Protein AF-A0A0J6XKP3-F1 (afdb_monomer_lite)

Structure (mmCIF, N/CA/C/O backbone):
data_AF-A0A0J6XKP3-F1
#
_entry.id   AF-A0A0J6XKP3-F1
#
loop_
_atom_site.group_PDB
_atom_site.id
_atom_site.type_symbol
_atom_site.label_atom_id
_atom_site.label_alt_id
_atom_site.label_comp_id
_atom_site.label_asym_id
_atom_site.label_entity_id
_atom_site.label_seq_id
_atom_site.pdbx_PDB_ins_code
_atom_site.Cartn_x
_atom_site.Cartn_y
_atom_site.Cartn_z
_atom_site.occupancy
_atom_site.B_iso_or_equiv
_atom_site.auth_seq_id
_atom_site.auth_comp_id
_atom_site.auth_asym_id
_atom_site.auth_atom_id
_atom_site.pdbx_PDB_model_num
ATOM 1 N N . ALA A 1 1 ? 7.453 12.980 -11.213 1.00 68.88 1 ALA A N 1
ATOM 2 C CA . ALA A 1 1 ? 6.652 13.601 -10.134 1.00 68.88 1 ALA A CA 1
ATOM 3 C C . ALA A 1 1 ? 5.753 12.559 -9.475 1.00 68.88 1 ALA A C 1
ATOM 5 O O . ALA A 1 1 ? 5.879 12.342 -8.279 1.00 68.88 1 ALA A O 1
ATOM 6 N N . GLU A 1 2 ? 4.973 11.835 -10.276 1.00 77.81 2 GLU A N 1
ATOM 7 C CA . GLU A 1 2 ? 4.053 10.773 -9.850 1.00 77.81 2 GLU A CA 1
ATOM 8 C C . GLU A 1 2 ? 4.627 9.745 -8.858 1.00 77.81 2 GLU A C 1
ATOM 10 O O . GLU A 1 2 ? 4.040 9.527 -7.805 1.00 77.81 2 GLU A O 1
ATOM 15 N N . ALA A 1 3 ? 5.806 9.166 -9.121 1.00 83.06 3 ALA A N 1
ATOM 16 C CA . ALA A 1 3 ? 6.403 8.182 -8.207 1.00 83.06 3 ALA A CA 1
ATOM 17 C C . ALA A 1 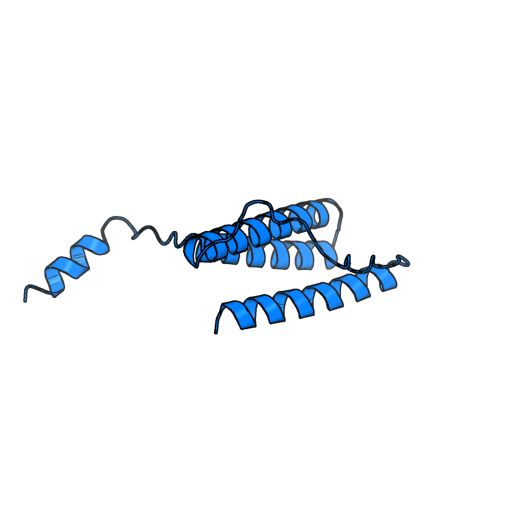3 ? 6.667 8.743 -6.792 1.00 83.06 3 ALA A C 1
ATOM 19 O O . ALA A 1 3 ? 6.477 8.051 -5.794 1.00 83.06 3 ALA A O 1
ATOM 20 N N . ARG A 1 4 ? 7.074 10.018 -6.690 1.00 89.69 4 ARG A N 1
ATOM 21 C CA . ARG A 1 4 ? 7.311 10.683 -5.395 1.00 89.69 4 ARG A CA 1
ATOM 22 C C . ARG A 1 4 ? 6.002 10.987 -4.671 1.00 89.69 4 ARG A C 1
ATOM 24 O O . ARG A 1 4 ? 5.942 10.863 -3.454 1.00 89.69 4 ARG A O 1
ATOM 31 N N . GLU A 1 5 ? 4.965 11.357 -5.414 1.00 87.81 5 GLU A N 1
ATOM 32 C CA . GLU A 1 5 ? 3.624 11.584 -4.875 1.00 87.81 5 GLU A CA 1
ATOM 33 C C . GLU A 1 5 ? 3.015 10.284 -4.335 1.00 87.81 5 GLU A C 1
ATOM 35 O O . GLU A 1 5 ? 2.547 10.248 -3.198 1.00 87.81 5 GLU A O 1
ATOM 40 N N . ALA A 1 6 ? 3.108 9.191 -5.100 1.00 86.88 6 ALA A N 1
ATOM 41 C CA . ALA A 1 6 ? 2.678 7.869 -4.658 1.00 86.88 6 ALA A CA 1
ATOM 42 C C . ALA A 1 6 ? 3.419 7.439 -3.382 1.00 86.88 6 ALA A C 1
ATOM 44 O O . ALA A 1 6 ? 2.790 6.990 -2.424 1.00 86.88 6 ALA A O 1
ATOM 45 N N . TYR A 1 7 ? 4.737 7.656 -3.330 1.00 91.88 7 TYR A N 1
ATOM 46 C CA . TYR A 1 7 ? 5.545 7.378 -2.144 1.00 91.88 7 TYR A CA 1
ATOM 47 C C . TYR A 1 7 ? 5.099 8.194 -0.920 1.00 91.88 7 TYR A C 1
ATOM 49 O O . TYR A 1 7 ? 4.866 7.626 0.148 1.00 91.88 7 TYR A O 1
ATOM 57 N N . GLY A 1 8 ? 4.899 9.508 -1.072 1.00 94.31 8 GLY A N 1
ATOM 58 C CA . GLY A 1 8 ? 4.369 10.359 -0.001 1.00 94.31 8 GLY A CA 1
ATOM 59 C C . GLY A 1 8 ? 2.983 9.908 0.474 1.00 94.31 8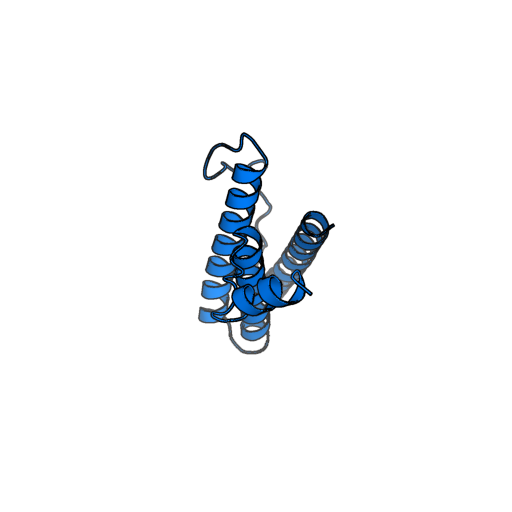 GLY A C 1
ATOM 60 O O . GLY A 1 8 ? 2.729 9.835 1.677 1.00 94.31 8 GLY A O 1
ATOM 61 N N . GLY A 1 9 ? 2.114 9.514 -0.460 1.00 91.88 9 GLY A N 1
ATOM 62 C CA . GLY A 1 9 ? 0.801 8.949 -0.161 1.00 91.88 9 GLY A CA 1
ATOM 63 C C . GLY A 1 9 ? 0.871 7.637 0.626 1.00 91.88 9 GLY A C 1
ATOM 64 O O . GLY A 1 9 ? 0.051 7.419 1.516 1.00 91.88 9 GLY A O 1
ATOM 65 N N . HIS A 1 10 ? 1.845 6.768 0.345 1.00 93.75 10 HIS A N 1
ATOM 66 C CA . HIS A 1 10 ? 2.077 5.548 1.131 1.00 93.75 10 HIS A CA 1
ATOM 67 C C . HIS A 1 10 ? 2.570 5.855 2.545 1.00 93.75 10 HIS A C 1
ATOM 69 O O . HIS A 1 10 ? 2.061 5.269 3.497 1.00 93.75 10 HIS A O 1
ATOM 75 N N . LEU A 1 11 ? 3.491 6.809 2.714 1.00 95.69 11 LEU A N 1
ATOM 76 C CA . LEU A 1 11 ? 3.967 7.213 4.042 1.00 95.69 11 LEU A CA 1
ATOM 77 C C . LEU A 1 11 ? 2.838 7.792 4.904 1.00 95.69 11 LEU A C 1
ATOM 79 O O . LEU A 1 11 ? 2.650 7.362 6.041 1.00 95.69 11 LEU A O 1
ATOM 83 N N . ALA A 1 12 ? 2.032 8.696 4.342 1.00 95.31 12 ALA A N 1
ATOM 84 C CA . ALA A 1 12 ? 0.887 9.269 5.045 1.00 95.31 12 ALA A CA 1
ATOM 85 C C . ALA A 1 12 ? -0.124 8.190 5.475 1.00 95.31 12 ALA A C 1
ATOM 87 O O . ALA A 1 12 ? -0.621 8.215 6.604 1.00 95.31 12 ALA A O 1
ATOM 88 N N . ARG A 1 13 ? -0.390 7.206 4.603 1.00 93.50 13 ARG A N 1
ATOM 89 C CA . ARG A 1 13 ? -1.267 6.062 4.905 1.00 93.50 13 ARG A CA 1
ATOM 90 C C . ARG A 1 13 ? -0.688 5.152 5.981 1.00 93.50 13 ARG A C 1
ATOM 92 O O . ARG A 1 13 ? -1.417 4.778 6.896 1.00 93.50 13 ARG A O 1
ATOM 99 N N . ARG A 1 14 ? 0.607 4.830 5.912 1.00 96.00 14 ARG A N 1
ATOM 100 C CA . ARG A 1 14 ? 1.308 4.046 6.941 1.00 96.00 14 ARG A CA 1
ATOM 101 C C . ARG A 1 14 ? 1.156 4.701 8.310 1.00 96.00 14 ARG A C 1
ATOM 103 O O . ARG A 1 14 ? 0.805 4.032 9.278 1.00 96.00 14 ARG A O 1
ATOM 110 N N . ASP A 1 15 ? 1.388 6.006 8.385 1.00 96.62 15 ASP A N 1
ATOM 111 C CA . ASP A 1 15 ? 1.340 6.739 9.647 1.00 96.62 15 ASP A CA 1
ATOM 112 C C . ASP A 1 15 ? -0.093 6.835 10.191 1.00 96.62 15 ASP A C 1
ATOM 114 O O . ASP A 1 15 ? -0.301 6.697 11.398 1.00 96.62 15 ASP A O 1
ATOM 118 N N . ALA A 1 16 ? -1.087 7.018 9.315 1.00 94.88 16 ALA A N 1
ATOM 119 C CA . ALA A 1 16 ? -2.499 6.970 9.687 1.00 94.88 16 ALA A CA 1
ATOM 120 C C . ALA A 1 16 ? -2.904 5.592 10.229 1.00 94.88 16 ALA A C 1
ATOM 122 O O . ALA A 1 16 ? -3.436 5.513 11.335 1.00 94.88 16 ALA A O 1
ATOM 123 N N . LEU A 1 17 ? -2.569 4.511 9.521 1.00 94.38 17 LEU A N 1
ATOM 124 C CA . LEU A 1 17 ? -2.876 3.148 9.954 1.00 94.38 17 LEU A CA 1
ATOM 125 C C . LEU A 1 17 ? -2.183 2.807 11.281 1.00 94.38 17 LEU A C 1
ATOM 127 O O . LEU A 1 17 ? -2.791 2.208 12.165 1.00 94.38 17 LEU A O 1
ATOM 131 N N . ALA A 1 18 ? -0.936 3.245 11.470 1.00 96.75 18 ALA A N 1
ATOM 132 C CA . ALA A 1 18 ? -0.225 3.057 12.729 1.00 96.75 18 ALA A CA 1
ATOM 133 C C . ALA A 1 18 ? -0.886 3.805 13.901 1.00 96.75 18 ALA A C 1
ATOM 135 O O . ALA A 1 18 ? -0.806 3.338 15.037 1.00 96.75 18 ALA A O 1
ATOM 136 N N . ARG A 1 19 ? -1.522 4.964 13.671 1.00 96.94 19 ARG A N 1
ATOM 137 C CA . ARG A 1 19 ? -2.337 5.636 14.701 1.00 96.94 19 ARG A CA 1
ATOM 138 C C . ARG A 1 19 ? -3.603 4.842 14.997 1.00 96.94 19 ARG A C 1
ATOM 140 O O . ARG A 1 19 ? -3.830 4.521 16.156 1.00 96.94 19 ARG A O 1
ATOM 147 N N . THR A 1 20 ? -4.337 4.425 13.967 1.00 95.25 20 THR A N 1
ATOM 148 C CA . THR A 1 20 ? -5.552 3.611 14.120 1.00 95.25 20 THR A CA 1
ATOM 149 C C . THR A 1 20 ? -5.295 2.326 14.905 1.00 95.25 20 THR A C 1
ATOM 151 O O . THR A 1 20 ? -6.046 2.006 15.818 1.00 95.25 20 THR A O 1
ATOM 154 N N . VAL A 1 21 ? -4.210 1.604 14.614 1.00 96.38 21 VAL A N 1
ATOM 155 C CA . VAL A 1 21 ? -3.861 0.381 15.354 1.00 96.38 21 VAL A CA 1
ATOM 156 C C . VAL A 1 21 ? -3.635 0.671 16.841 1.00 96.38 21 VAL A C 1
ATOM 158 O O . VAL A 1 21 ? -4.127 -0.082 17.675 1.00 96.38 21 VAL A O 1
ATOM 161 N N . ARG A 1 22 ? -2.953 1.773 17.184 1.00 97.88 22 ARG A N 1
ATOM 162 C CA . ARG A 1 22 ? -2.745 2.179 18.586 1.00 97.88 22 ARG A CA 1
ATOM 163 C C . ARG A 1 22 ? -4.044 2.599 19.269 1.00 97.88 22 ARG A C 1
ATOM 165 O O . ARG A 1 22 ? -4.262 2.229 20.416 1.00 97.88 22 ARG A O 1
ATOM 172 N N . GLU A 1 23 ? -4.907 3.339 18.575 1.00 96.19 23 GLU A N 1
ATOM 173 C CA . GLU A 1 23 ? -6.234 3.740 19.073 1.00 96.19 23 GLU A CA 1
ATOM 174 C C . GLU A 1 23 ? -7.117 2.524 19.386 1.00 96.19 23 GLU A C 1
ATOM 176 O O . GLU A 1 23 ? -7.894 2.551 20.336 1.00 96.19 23 GLU A O 1
ATOM 181 N N . LEU A 1 24 ? -6.950 1.434 18.634 1.00 94.94 24 LEU A N 1
ATOM 182 C CA . LEU A 1 24 ? -7.610 0.148 18.872 1.00 94.94 24 LEU A CA 1
ATOM 183 C C . LEU A 1 24 ? -6.899 -0.723 19.931 1.00 94.94 24 LEU A C 1
ATOM 185 O O . LEU A 1 24 ? -7.273 -1.878 20.120 1.00 94.94 24 LEU A O 1
ATOM 189 N N . GLY A 1 25 ? -5.872 -0.202 20.613 1.00 97.50 25 GLY A N 1
ATOM 190 C CA . GLY A 1 25 ? -5.113 -0.910 21.652 1.00 97.50 25 GLY A CA 1
ATOM 191 C C . GLY A 1 25 ? -4.066 -1.901 21.130 1.00 97.50 25 GLY A C 1
ATOM 192 O O . GLY A 1 25 ? -3.478 -2.644 21.913 1.00 97.50 25 GLY A O 1
ATOM 193 N N . GLY A 1 26 ? -3.823 -1.930 19.819 1.00 97.00 26 GLY A N 1
ATOM 194 C CA . GLY A 1 26 ? -2.807 -2.767 19.192 1.00 97.00 26 GLY A CA 1
ATOM 195 C C . GLY A 1 26 ? -1.431 -2.102 19.110 1.00 97.00 26 GLY A C 1
ATOM 196 O O . GLY A 1 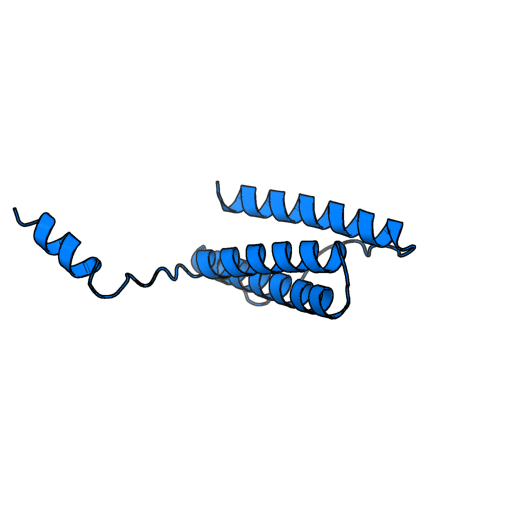26 ? -1.274 -0.887 19.244 1.00 97.00 26 GLY A O 1
ATOM 197 N N . SER A 1 27 ? -0.422 -2.911 18.790 1.00 97.12 27 SER A N 1
ATOM 198 C CA . SER A 1 27 ? 0.948 -2.449 18.543 1.00 97.12 27 SER A CA 1
ATOM 199 C C . SER A 1 27 ? 1.289 -2.574 17.054 1.00 97.12 27 SER A C 1
ATOM 201 O O . SER A 1 27 ? 1.369 -3.700 16.554 1.00 97.12 27 SER A O 1
ATOM 203 N N . PRO A 1 28 ? 1.503 -1.461 16.319 1.00 96.38 28 PRO A N 1
ATOM 204 C CA . PRO A 1 28 ? 1.926 -1.521 14.922 1.00 96.38 28 PRO A CA 1
ATOM 205 C C . PRO A 1 28 ? 3.266 -2.246 14.793 1.00 96.38 28 PRO A C 1
ATOM 207 O O . PRO A 1 28 ? 4.211 -1.926 15.517 1.00 96.38 28 PRO A O 1
ATOM 210 N N . ARG A 1 29 ? 3.370 -3.197 13.859 1.00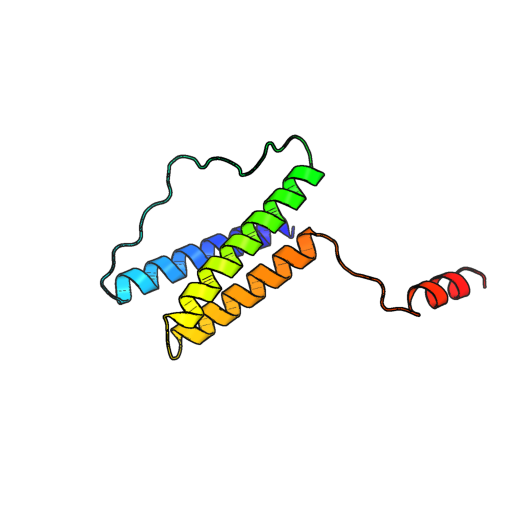 95.00 29 ARG A N 1
ATOM 211 C CA . ARG A 1 29 ? 4.652 -3.858 13.587 1.00 95.00 29 ARG A CA 1
ATOM 212 C C . ARG A 1 29 ? 5.589 -2.908 12.829 1.00 95.00 29 ARG A C 1
ATOM 214 O O . ARG A 1 29 ? 5.142 -2.289 11.860 1.00 95.00 29 ARG A O 1
ATOM 221 N N . PRO A 1 30 ? 6.859 -2.774 13.252 1.00 93.12 30 PRO A N 1
ATOM 222 C CA . PRO A 1 30 ? 7.844 -2.009 12.500 1.00 93.12 30 PRO A CA 1
ATOM 223 C C . PRO A 1 30 ? 8.136 -2.675 11.150 1.00 93.12 30 PRO A C 1
ATOM 225 O O . PRO A 1 30 ? 7.883 -3.866 10.964 1.00 93.12 30 PRO A O 1
ATOM 228 N N . ALA A 1 31 ? 8.669 -1.893 10.210 1.00 94.44 31 ALA A N 1
ATOM 229 C CA . ALA A 1 31 ? 9.185 -2.439 8.962 1.00 94.44 31 ALA A CA 1
ATOM 230 C C . ALA A 1 31 ? 10.440 -3.287 9.228 1.00 94.44 31 ALA A C 1
ATOM 232 O O . ALA A 1 31 ? 11.239 -2.958 10.106 1.00 94.44 31 ALA A O 1
ATOM 233 N N . GLU A 1 32 ? 10.613 -4.345 8.441 1.00 96.69 32 GLU A N 1
ATOM 234 C CA . GLU A 1 32 ? 11.850 -5.123 8.394 1.00 96.69 32 GLU A CA 1
ATOM 235 C C . GLU A 1 32 ? 12.976 -4.283 7.776 1.00 96.69 32 GLU A C 1
ATOM 237 O O . GLU A 1 32 ? 12.728 -3.344 7.013 1.00 96.69 32 GLU A O 1
ATOM 242 N N . ALA A 1 33 ? 14.227 -4.644 8.066 1.00 95.94 33 ALA A N 1
ATOM 243 C CA . ALA A 1 33 ? 15.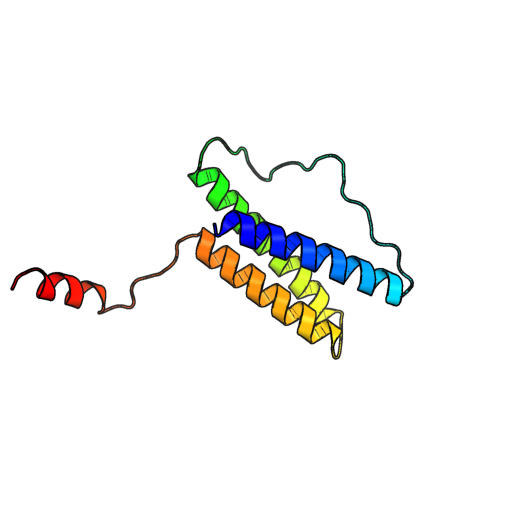390 -3.947 7.512 1.00 95.94 33 ALA A CA 1
ATOM 244 C C . ALA A 1 33 ? 15.470 -4.048 5.976 1.00 95.94 33 ALA A C 1
ATOM 246 O O . ALA A 1 33 ? 15.989 -3.143 5.323 1.00 95.94 33 ALA A O 1
ATOM 247 N N . ALA A 1 34 ? 14.961 -5.143 5.402 1.00 94.88 34 ALA A N 1
ATOM 248 C CA . ALA A 1 34 ? 14.888 -5.370 3.965 1.00 94.88 34 ALA A CA 1
ATOM 249 C C . ALA A 1 34 ? 13.768 -6.359 3.617 1.00 94.88 34 ALA A C 1
ATOM 251 O O . ALA A 1 34 ? 13.361 -7.177 4.442 1.00 94.88 34 ALA A O 1
ATOM 252 N N . TYR A 1 35 ? 13.316 -6.311 2.364 1.00 94.88 35 TYR A N 1
ATOM 253 C CA . TYR A 1 35 ? 12.316 -7.222 1.818 1.00 94.88 35 TYR A CA 1
ATOM 254 C C . TYR A 1 35 ? 12.828 -7.856 0.529 1.00 94.88 35 TYR A C 1
ATOM 256 O O . TYR A 1 35 ? 13.449 -7.186 -0.298 1.00 94.88 35 TYR A O 1
ATOM 264 N N . ALA A 1 36 ? 12.535 -9.143 0.345 1.00 96.31 36 ALA A N 1
ATOM 265 C CA . ALA A 1 36 ? 12.782 -9.815 -0.920 1.00 96.31 36 ALA A CA 1
ATOM 266 C C . ALA A 1 36 ? 11.854 -9.242 -1.999 1.00 96.31 36 ALA A C 1
ATOM 268 O O . ALA A 1 36 ? 10.638 -9.145 -1.804 1.00 96.31 36 ALA A O 1
ATOM 269 N N . LEU A 1 37 ? 12.431 -8.874 -3.141 1.00 95.88 37 LEU A N 1
ATOM 270 C CA . LEU A 1 37 ? 11.644 -8.476 -4.300 1.00 95.88 37 LEU A CA 1
ATOM 271 C C . LEU A 1 37 ? 10.987 -9.713 -4.933 1.00 95.88 37 LEU A C 1
ATOM 273 O O . LEU A 1 37 ? 11.592 -10.786 -4.947 1.00 95.88 37 LEU A O 1
ATOM 277 N N . PRO A 1 38 ? 9.765 -9.580 -5.478 1.00 95.44 38 PRO A N 1
ATOM 278 C CA . PRO A 1 38 ? 9.054 -10.693 -6.109 1.00 95.44 38 PRO A CA 1
ATOM 279 C C . PRO A 1 38 ? 9.734 -11.198 -7.389 1.00 95.44 38 PRO A C 1
ATOM 281 O O . PRO A 1 38 ? 9.472 -12.312 -7.828 1.00 95.44 38 PRO A O 1
ATOM 284 N N . PHE A 1 39 ? 10.591 -10.374 -7.988 1.00 97.25 39 PHE A N 1
ATOM 285 C CA . PHE A 1 39 ? 11.431 -10.693 -9.134 1.00 97.25 39 PHE A CA 1
ATOM 286 C C . PHE A 1 39 ? 12.604 -9.707 -9.192 1.00 97.25 39 PHE A C 1
ATOM 288 O O . PHE A 1 39 ? 12.592 -8.663 -8.536 1.00 97.25 39 PHE A O 1
ATOM 295 N N . GLU A 1 40 ? 13.617 -10.032 -9.990 1.00 97.25 40 GLU A N 1
ATOM 296 C CA . GLU A 1 40 ? 14.763 -9.153 -10.213 1.00 97.25 40 GLU A CA 1
ATOM 297 C C . GLU A 1 40 ? 14.368 -7.919 -11.037 1.00 97.25 40 GLU A C 1
ATOM 299 O O . GLU A 1 40 ? 13.631 -8.027 -12.017 1.00 97.25 40 GLU A O 1
ATOM 304 N N . VAL A 1 41 ? 14.870 -6.745 -10.645 1.00 97.38 41 VAL A N 1
ATOM 305 C CA . VAL A 1 41 ? 14.599 -5.467 -11.315 1.00 97.38 41 VAL A CA 1
ATOM 306 C C . VAL A 1 41 ? 15.882 -4.966 -11.954 1.00 97.38 41 VAL A C 1
ATOM 308 O O . VAL A 1 41 ? 16.793 -4.537 -11.249 1.00 97.38 41 VAL A O 1
ATOM 311 N N . ARG A 1 42 ? 15.959 -5.025 -13.287 1.00 96.94 42 ARG A N 1
ATOM 312 C CA . ARG A 1 42 ? 17.170 -4.654 -14.039 1.00 96.94 42 ARG A CA 1
ATOM 313 C C . ARG A 1 42 ? 17.025 -3.355 -14.823 1.00 96.94 42 ARG A C 1
ATOM 315 O O . ARG A 1 42 ? 18.017 -2.824 -15.313 1.00 96.94 42 ARG A O 1
ATOM 322 N N . GLY A 1 43 ? 15.809 -2.829 -14.943 1.00 94.50 43 GLY A N 1
ATOM 323 C CA . GLY A 1 43 ? 15.558 -1.599 -15.681 1.00 94.50 43 GLY A CA 1
ATOM 324 C C . GLY A 1 43 ? 14.173 -0.999 -15.444 1.00 94.50 43 GLY A C 1
ATOM 325 O O . GLY A 1 43 ? 13.396 -1.519 -14.640 1.00 94.50 43 GLY A O 1
ATOM 326 N N . PRO A 1 44 ? 13.849 0.095 -16.156 1.00 93.38 44 PRO A N 1
ATOM 327 C CA . PRO A 1 44 ? 12.611 0.848 -15.954 1.00 93.38 44 PRO A CA 1
ATOM 328 C C . PRO A 1 44 ? 11.336 0.006 -16.085 1.00 93.38 44 PRO A C 1
ATOM 330 O O . PRO A 1 44 ? 10.472 0.086 -15.220 1.00 93.38 44 PRO A O 1
ATOM 333 N N . ALA A 1 45 ? 11.253 -0.869 -17.092 1.00 92.31 45 ALA A N 1
ATOM 334 C CA . ALA A 1 45 ? 10.083 -1.729 -17.297 1.00 92.31 45 ALA A CA 1
ATOM 335 C C . ALA A 1 45 ? 9.861 -2.722 -16.138 1.00 92.31 45 ALA A C 1
ATOM 337 O O . ALA A 1 45 ? 8.726 -2.970 -15.729 1.00 92.31 45 ALA A O 1
ATOM 338 N N . ASP A 1 46 ? 10.940 -3.264 -15.558 1.00 95.94 46 ASP A N 1
ATOM 339 C CA . ASP A 1 46 ? 10.825 -4.112 -14.369 1.00 95.94 46 ASP A CA 1
ATOM 340 C C . ASP A 1 46 ? 10.379 -3.296 -13.147 1.00 95.94 46 ASP A C 1
ATOM 342 O O . ASP A 1 46 ? 9.619 -3.798 -12.321 1.00 95.94 46 ASP A O 1
ATOM 346 N N . ALA A 1 47 ? 10.823 -2.039 -13.030 1.00 94.62 47 ALA A N 1
ATOM 347 C CA . ALA A 1 47 ? 10.425 -1.150 -11.942 1.00 94.62 47 ALA A CA 1
ATOM 348 C C . ALA A 1 47 ? 8.938 -0.764 -12.027 1.00 94.62 47 ALA A C 1
ATOM 350 O O . ALA A 1 47 ? 8.255 -0.755 -11.005 1.00 94.62 47 ALA A O 1
ATOM 351 N N . GLU A 1 48 ? 8.415 -0.512 -13.228 1.00 94.06 48 GLU A N 1
ATOM 352 C CA . GLU A 1 48 ? 6.983 -0.275 -13.466 1.00 94.06 48 GLU A CA 1
ATOM 353 C C . GLU A 1 48 ? 6.149 -1.518 -13.133 1.00 94.06 48 GLU A C 1
ATOM 355 O O . GLU A 1 48 ? 5.149 -1.426 -12.415 1.00 94.06 48 GLU A O 1
ATOM 360 N N . ARG A 1 49 ? 6.604 -2.706 -13.562 1.00 95.25 49 ARG A N 1
ATOM 361 C CA . ARG A 1 49 ? 5.968 -3.977 -13.187 1.00 95.25 49 ARG A CA 1
ATOM 362 C C . ARG A 1 49 ? 5.978 -4.177 -11.672 1.00 95.25 49 ARG A C 1
ATOM 364 O O . ARG A 1 49 ? 4.984 -4.634 -11.113 1.00 95.25 49 ARG A O 1
ATOM 371 N N . LEU A 1 50 ? 7.081 -3.832 -11.003 1.00 96.06 50 LEU A N 1
ATOM 372 C CA . LEU A 1 50 ? 7.192 -3.943 -9.548 1.00 96.06 50 LEU A CA 1
ATOM 373 C C . LEU A 1 50 ? 6.239 -2.971 -8.851 1.00 96.06 50 LEU A C 1
ATOM 375 O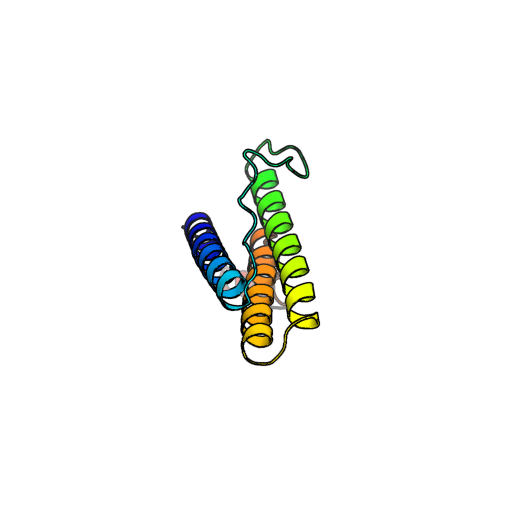 O . LEU A 1 50 ? 5.593 -3.346 -7.877 1.00 96.06 50 LEU A O 1
ATOM 379 N N . ALA A 1 51 ? 6.118 -1.744 -9.353 1.00 94.88 51 ALA A N 1
ATOM 380 C CA . ALA A 1 51 ? 5.195 -0.763 -8.805 1.00 94.88 51 ALA A CA 1
ATOM 381 C C . ALA A 1 51 ? 3.735 -1.236 -8.921 1.00 94.88 51 ALA A C 1
ATOM 383 O O . ALA A 1 51 ? 2.994 -1.152 -7.943 1.00 94.88 51 ALA A O 1
ATOM 384 N N . ALA A 1 52 ? 3.341 -1.810 -10.063 1.00 95.56 52 ALA A N 1
ATOM 385 C CA . ALA A 1 52 ? 2.015 -2.408 -10.226 1.00 95.56 52 ALA A CA 1
ATOM 386 C C . ALA A 1 52 ? 1.771 -3.573 -9.247 1.00 95.56 52 ALA A C 1
ATOM 388 O O . ALA A 1 52 ? 0.720 -3.624 -8.612 1.00 95.56 52 ALA A O 1
ATOM 389 N N . GLU A 1 53 ? 2.749 -4.469 -9.080 1.00 97.12 53 GLU A N 1
ATOM 390 C CA . GLU A 1 53 ? 2.674 -5.600 -8.142 1.00 97.12 53 GLU A CA 1
ATOM 391 C C . GLU A 1 53 ? 2.525 -5.138 -6.682 1.00 97.12 53 GLU A C 1
ATOM 393 O O . GLU A 1 53 ? 1.739 -5.700 -5.918 1.00 97.12 53 GLU A O 1
ATOM 398 N N . ILE A 1 54 ? 3.255 -4.094 -6.280 1.00 96.31 54 ILE A N 1
ATOM 399 C CA . ILE A 1 54 ? 3.145 -3.518 -4.934 1.00 96.31 54 ILE A CA 1
ATOM 400 C C . ILE A 1 54 ? 1.739 -2.956 -4.706 1.00 96.31 54 ILE A C 1
ATOM 402 O O . ILE A 1 54 ? 1.134 -3.227 -3.669 1.00 96.31 54 ILE A O 1
ATOM 406 N N . GLU A 1 55 ? 1.209 -2.187 -5.656 1.00 96.88 55 GLU A N 1
ATOM 407 C CA . GLU A 1 55 ? -0.116 -1.578 -5.518 1.00 96.88 55 GLU A CA 1
ATOM 408 C C . GLU A 1 55 ? -1.241 -2.628 -5.498 1.00 96.88 55 GLU A C 1
ATOM 410 O O . GLU A 1 55 ? -2.172 -2.497 -4.705 1.00 96.88 55 GLU A O 1
ATOM 415 N N . ASP A 1 56 ? -1.128 -3.709 -6.273 1.00 97.94 56 ASP A N 1
ATOM 416 C CA . ASP A 1 56 ? -2.057 -4.846 -6.214 1.00 97.94 56 ASP A CA 1
ATOM 417 C C . ASP A 1 56 ? -2.050 -5.534 -4.841 1.00 97.94 56 ASP A C 1
ATOM 419 O O . ASP A 1 56 ? -3.107 -5.830 -4.279 1.00 97.94 56 ASP A O 1
ATOM 423 N N . ARG A 1 57 ? -0.869 -5.761 -4.254 1.00 97.50 57 ARG A N 1
ATOM 424 C CA . ARG A 1 57 ? -0.763 -6.347 -2.906 1.00 97.50 57 ARG A CA 1
ATOM 425 C C . ARG A 1 57 ? -1.348 -5.430 -1.839 1.00 97.50 57 ARG A C 1
ATOM 427 O O . ARG A 1 57 ? -2.015 -5.905 -0.920 1.00 97.50 57 ARG A O 1
ATOM 434 N N . VAL A 1 58 ? -1.128 -4.122 -1.963 1.00 97.19 58 VAL A N 1
ATOM 435 C CA . VAL A 1 58 ? -1.733 -3.117 -1.079 1.00 97.19 58 VAL A CA 1
ATOM 436 C C . VAL A 1 58 ? -3.256 -3.125 -1.221 1.00 97.19 58 VAL A C 1
ATOM 438 O O . VAL A 1 58 ? -3.957 -3.101 -0.210 1.00 97.19 58 VAL A O 1
ATOM 441 N N . ALA A 1 59 ? -3.779 -3.221 -2.446 1.00 98.25 59 ALA A N 1
ATOM 442 C CA . ALA A 1 59 ? -5.206 -3.390 -2.692 1.00 98.25 59 ALA A CA 1
ATOM 443 C C . ALA A 1 59 ? -5.741 -4.667 -2.017 1.00 98.25 59 ALA A C 1
ATOM 445 O O . ALA A 1 59 ? -6.721 -4.596 -1.280 1.00 98.25 59 ALA A O 1
ATOM 446 N N . GLY A 1 60 ? -5.059 -5.806 -2.165 1.00 98.38 60 GLY A N 1
ATOM 447 C CA . GLY A 1 60 ? -5.413 -7.051 -1.473 1.00 98.38 60 GLY A CA 1
ATOM 448 C C . GLY A 1 60 ? -5.514 -6.880 0.048 1.00 98.38 60 GLY A C 1
ATOM 449 O O . GLY A 1 60 ? -6.544 -7.197 0.640 1.00 98.38 60 GLY A O 1
ATOM 450 N N . ALA A 1 61 ? -4.503 -6.271 0.673 1.00 97.88 61 ALA A N 1
ATOM 451 C CA . ALA A 1 61 ? -4.502 -6.020 2.115 1.00 97.88 61 ALA A CA 1
ATOM 452 C C . ALA A 1 61 ? -5.651 -5.096 2.568 1.00 97.88 61 ALA A C 1
ATOM 454 O O . ALA A 1 61 ? -6.270 -5.326 3.609 1.00 97.88 61 ALA A O 1
ATOM 455 N N . TYR A 1 62 ? -5.975 -4.056 1.793 1.00 98.19 62 TYR A N 1
ATOM 456 C CA . TYR A 1 62 ? -7.117 -3.195 2.106 1.00 98.19 62 TYR A CA 1
ATOM 457 C C . TYR A 1 62 ? -8.465 -3.873 1.850 1.00 98.19 62 TYR A C 1
ATOM 459 O O . TYR A 1 62 ? -9.414 -3.586 2.575 1.00 98.19 62 TYR A O 1
ATOM 467 N N . SER A 1 63 ? -8.562 -4.796 0.891 1.00 98.50 63 SER A N 1
ATOM 468 C CA . SER A 1 63 ? -9.757 -5.627 0.696 1.00 98.50 63 SER A CA 1
ATOM 469 C C . SER A 1 63 ? -10.049 -6.477 1.936 1.00 98.50 63 SER A C 1
ATOM 471 O O . SER A 1 63 ? -11.192 -6.526 2.400 1.00 98.50 63 SER A O 1
ATOM 473 N N . ASP A 1 64 ? -9.018 -7.078 2.533 1.00 98.50 64 ASP A N 1
ATOM 474 C CA . ASP A 1 64 ? -9.163 -7.812 3.794 1.00 98.50 64 ASP A CA 1
ATOM 475 C C . ASP A 1 64 ? -9.628 -6.892 4.933 1.00 98.50 64 ASP A C 1
ATOM 477 O O . ASP A 1 64 ? -10.520 -7.253 5.705 1.00 98.50 64 ASP A O 1
ATOM 481 N N . LEU A 1 65 ? -9.099 -5.664 5.005 1.00 97.50 65 LEU A N 1
ATOM 482 C CA . LEU A 1 65 ? -9.537 -4.680 5.996 1.00 97.50 65 LEU A CA 1
ATOM 483 C C . LEU A 1 65 ? -10.986 -4.220 5.770 1.00 97.50 65 LEU A C 1
ATOM 485 O O . LEU A 1 65 ? -11.734 -4.094 6.736 1.00 97.50 65 LEU A O 1
ATOM 489 N N . VAL A 1 66 ? -11.415 -4.008 4.522 1.00 98.56 66 VAL A N 1
ATOM 490 C CA . VAL A 1 66 ? -12.817 -3.695 4.186 1.00 98.56 66 VAL A CA 1
ATOM 491 C C . VAL A 1 66 ? -13.743 -4.797 4.697 1.00 98.56 66 VAL A C 1
ATOM 493 O O . VAL A 1 66 ? -14.781 -4.498 5.292 1.00 98.56 66 VAL A O 1
ATOM 496 N N . ARG A 1 67 ? -13.353 -6.062 4.499 1.00 98.38 67 ARG A N 1
ATOM 497 C CA . ARG A 1 67 ? -14.105 -7.225 4.979 1.00 98.38 67 ARG A CA 1
ATOM 498 C C . ARG A 1 67 ? -14.168 -7.286 6.509 1.00 98.38 67 ARG A C 1
ATOM 500 O O . ARG A 1 67 ? -15.198 -7.689 7.040 1.00 98.38 67 ARG A O 1
ATOM 507 N N . ALA A 1 68 ? -13.090 -6.922 7.200 1.00 97.44 68 ALA A N 1
ATOM 508 C CA . ALA A 1 68 ? -12.964 -7.062 8.652 1.00 97.44 68 ALA A CA 1
ATOM 509 C C . ALA A 1 68 ? -13.456 -5.851 9.468 1.00 97.44 68 ALA A C 1
ATOM 511 O O . ALA A 1 68 ? -13.717 -5.991 10.660 1.00 97.44 68 ALA A O 1
ATOM 512 N N . ALA A 1 69 ? -13.550 -4.665 8.866 1.00 96.75 69 ALA A N 1
ATOM 513 C CA . ALA A 1 69 ? -13.907 -3.423 9.551 1.00 96.75 69 ALA A CA 1
ATOM 514 C C . ALA A 1 69 ? -15.357 -3.002 9.292 1.00 96.75 69 ALA A C 1
ATOM 516 O O . ALA A 1 69 ? -15.969 -3.451 8.329 1.00 96.75 69 ALA A O 1
ATOM 517 N N . ASP A 1 70 ? -15.866 -2.053 10.082 1.00 96.56 70 ASP A N 1
ATOM 518 C CA . ASP A 1 70 ? -17.172 -1.406 9.902 1.00 96.56 70 ASP A CA 1
ATOM 519 C C . ASP A 1 70 ? -17.062 0.129 9.946 1.00 96.56 70 ASP A C 1
ATOM 521 O O . ASP A 1 70 ? -16.008 0.708 10.230 1.00 96.56 70 ASP A O 1
ATOM 525 N N . GLY A 1 71 ? -18.173 0.810 9.651 1.00 96.81 71 GLY A N 1
ATOM 526 C CA . GLY A 1 71 ? -18.316 2.252 9.846 1.00 96.81 71 GLY A CA 1
ATOM 527 C C . GLY A 1 71 ? -17.253 3.078 9.115 1.00 96.81 71 GLY A C 1
ATOM 528 O O . GLY A 1 71 ? -17.048 2.928 7.910 1.00 96.81 71 GLY A O 1
ATOM 529 N N . ARG A 1 72 ? -16.599 3.992 9.844 1.00 95.19 72 ARG A N 1
ATOM 530 C CA . ARG A 1 72 ? -15.562 4.879 9.293 1.00 95.19 72 ARG A CA 1
ATOM 531 C C . ARG A 1 72 ? -14.352 4.096 8.776 1.00 95.19 72 ARG A C 1
ATOM 533 O O . ARG A 1 72 ? -13.896 4.382 7.675 1.00 95.19 72 ARG A O 1
ATOM 540 N N . LEU A 1 73 ? -13.891 3.087 9.517 1.00 95.94 73 LEU A N 1
ATOM 541 C CA . LEU A 1 73 ? -12.704 2.313 9.151 1.00 95.94 73 LEU A CA 1
ATOM 542 C C . LEU A 1 73 ? -12.917 1.515 7.856 1.00 95.94 73 LEU A C 1
ATOM 544 O O . LEU A 1 73 ? -12.028 1.484 7.010 1.00 95.94 73 LEU A O 1
ATOM 548 N N . ARG A 1 74 ? -14.115 0.944 7.648 1.00 97.94 74 ARG A N 1
ATOM 549 C CA . ARG A 1 74 ? -14.452 0.281 6.375 1.00 97.94 74 ARG A CA 1
ATOM 550 C C . ARG A 1 74 ? -14.381 1.246 5.190 1.00 97.94 74 ARG A C 1
ATOM 552 O O . ARG A 1 74 ? -13.874 0.869 4.138 1.00 97.94 74 ARG A O 1
ATOM 559 N N . ARG A 1 75 ? -14.880 2.478 5.347 1.00 97.69 75 ARG A N 1
ATOM 560 C CA . ARG A 1 75 ? -14.837 3.495 4.280 1.00 97.69 75 ARG A CA 1
ATOM 561 C C . ARG A 1 75 ? -13.405 3.908 3.953 1.00 97.69 75 ARG A C 1
ATOM 563 O O . ARG A 1 75 ? -13.021 3.869 2.794 1.00 97.69 75 ARG A O 1
ATOM 570 N N . GLU A 1 76 ? -12.598 4.191 4.971 1.00 95.75 76 GLU A N 1
ATOM 571 C CA . GLU A 1 76 ? -11.184 4.548 4.788 1.00 95.75 76 GLU A CA 1
ATOM 572 C C . GLU A 1 76 ? -10.384 3.424 4.115 1.00 95.75 76 GLU A C 1
ATOM 574 O O . GLU A 1 76 ? -9.543 3.683 3.252 1.00 95.75 76 GLU A O 1
ATOM 579 N N . ALA A 1 77 ? -10.679 2.166 4.457 1.00 97.19 77 ALA A N 1
ATOM 580 C CA . ALA A 1 77 ? -10.095 1.009 3.791 1.00 97.19 77 ALA A CA 1
ATOM 581 C C . ALA A 1 77 ? -10.529 0.906 2.319 1.00 97.19 77 ALA A C 1
ATOM 583 O O . ALA A 1 77 ? -9.693 0.638 1.460 1.00 97.19 77 ALA A O 1
ATOM 584 N N . ALA A 1 78 ? -11.803 1.165 2.007 1.00 98.25 78 ALA A N 1
ATOM 585 C CA . ALA A 1 78 ? -12.318 1.146 0.637 1.00 98.25 78 ALA A CA 1
ATOM 586 C C . ALA A 1 78 ? -11.714 2.263 -0.236 1.00 98.25 78 ALA A C 1
ATOM 588 O O . ALA A 1 78 ? -11.386 2.028 -1.404 1.00 98.25 78 ALA A O 1
ATOM 589 N N . ASP A 1 79 ? -11.498 3.451 0.330 1.00 96.62 79 ASP A N 1
ATOM 590 C CA . ASP A 1 79 ? -10.826 4.560 -0.354 1.00 96.62 79 ASP A CA 1
ATOM 591 C C . ASP A 1 79 ? -9.361 4.214 -0.652 1.00 96.62 79 ASP A C 1
ATOM 593 O O . ASP A 1 79 ? -8.858 4.446 -1.756 1.00 96.62 79 ASP A O 1
ATOM 597 N N . ALA A 1 80 ? -8.664 3.611 0.316 1.00 96.12 80 ALA A N 1
ATOM 598 C CA . ALA A 1 80 ? -7.279 3.193 0.147 1.00 96.12 80 ALA A CA 1
ATOM 599 C C . ALA A 1 80 ? -7.130 2.036 -0.857 1.00 96.12 80 ALA A C 1
ATOM 601 O O . ALA A 1 80 ? -6.232 2.089 -1.702 1.00 96.12 80 ALA A O 1
ATOM 602 N N . LEU A 1 81 ? -8.046 1.060 -0.817 1.00 97.75 81 LEU A N 1
ATOM 603 C CA . LEU A 1 81 ? -8.191 -0.005 -1.811 1.00 97.75 81 LEU A CA 1
ATOM 604 C C . LEU A 1 81 ? -8.344 0.582 -3.218 1.00 97.75 81 LEU A C 1
ATOM 606 O O . LEU A 1 81 ? -7.551 0.270 -4.106 1.00 97.75 81 LEU A O 1
ATOM 610 N N . SER A 1 82 ? -9.322 1.471 -3.408 1.00 96.81 82 SER A N 1
ATOM 611 C CA . SER A 1 82 ? -9.612 2.080 -4.711 1.00 96.81 82 SER A CA 1
ATOM 612 C C . SER A 1 82 ? -8.410 2.863 -5.234 1.00 96.81 82 SER A C 1
ATOM 614 O O . SER A 1 82 ? -8.014 2.719 -6.389 1.00 96.81 82 SER A O 1
ATOM 616 N N . ALA A 1 83 ? -7.766 3.648 -4.369 1.00 94.31 83 ALA A N 1
ATOM 617 C CA . ALA A 1 83 ? -6.592 4.418 -4.747 1.00 94.31 83 ALA A CA 1
ATOM 618 C C . ALA A 1 83 ? -5.404 3.525 -5.153 1.00 94.31 83 ALA A C 1
ATOM 620 O O . ALA A 1 83 ? -4.667 3.892 -6.067 1.00 94.31 83 ALA A O 1
ATOM 621 N N . ALA A 1 84 ? -5.190 2.389 -4.479 1.00 96.00 84 ALA A N 1
ATOM 622 C CA . ALA A 1 84 ? -4.142 1.430 -4.833 1.00 96.00 84 ALA A CA 1
ATOM 623 C C . ALA A 1 84 ? -4.442 0.733 -6.165 1.00 96.00 84 ALA A C 1
ATOM 625 O O . ALA A 1 84 ? -3.607 0.759 -7.066 1.00 96.00 84 ALA A O 1
ATOM 626 N N . ALA A 1 85 ? -5.667 0.235 -6.351 1.00 96.00 85 ALA A N 1
ATOM 627 C CA . ALA A 1 85 ? -6.088 -0.403 -7.598 1.00 96.00 85 ALA A CA 1
ATOM 628 C C . ALA A 1 85 ? -5.947 0.534 -8.815 1.00 96.00 85 ALA A C 1
ATOM 630 O O . ALA A 1 85 ? -5.434 0.133 -9.861 1.00 96.00 85 ALA A O 1
ATOM 631 N N . LEU A 1 86 ? -6.327 1.810 -8.668 1.00 94.25 86 LEU A N 1
ATOM 632 C CA . LEU A 1 86 ? -6.162 2.814 -9.724 1.00 94.25 86 LEU A CA 1
ATOM 633 C C . LEU A 1 86 ? -4.685 3.091 -10.045 1.00 94.25 86 LEU A C 1
ATOM 635 O O . LEU A 1 86 ? -4.334 3.236 -11.216 1.00 94.25 86 LEU A O 1
ATOM 639 N N . ARG A 1 87 ? -3.800 3.132 -9.038 1.00 93.25 87 ARG A N 1
ATOM 640 C CA . ARG A 1 87 ? -2.352 3.269 -9.274 1.00 93.25 87 ARG A CA 1
ATOM 641 C C . ARG A 1 87 ? -1.770 2.036 -9.956 1.00 93.25 87 ARG A C 1
ATOM 643 O O . ARG A 1 87 ? -0.987 2.198 -10.885 1.00 93.25 87 ARG A O 1
ATOM 650 N N . ALA A 1 88 ? -2.181 0.831 -9.564 1.00 94.44 88 ALA A N 1
ATOM 651 C CA . ALA A 1 88 ? -1.752 -0.398 -10.228 1.00 94.44 88 ALA A CA 1
ATOM 652 C C . ALA A 1 88 ? -2.134 -0.395 -11.717 1.00 94.44 88 ALA A C 1
ATOM 654 O O . ALA A 1 88 ? -1.302 -0.682 -12.577 1.00 94.44 88 ALA A O 1
ATOM 655 N N . ALA A 1 89 ? -3.373 -0.006 -12.039 1.00 93.06 89 ALA A N 1
ATOM 656 C CA . ALA A 1 89 ? -3.832 0.136 -13.421 1.00 93.06 89 ALA A CA 1
ATOM 657 C C . ALA A 1 89 ? -3.015 1.177 -14.206 1.00 93.06 89 ALA A C 1
ATOM 659 O O . ALA A 1 89 ? -2.639 0.930 -15.353 1.00 93.06 89 ALA A O 1
ATOM 660 N N . ARG A 1 90 ? -2.686 2.310 -13.573 1.00 90.81 90 ARG A N 1
ATOM 661 C CA . ARG A 1 90 ? -1.868 3.370 -14.174 1.00 90.81 90 ARG A CA 1
ATOM 662 C C . ARG A 1 90 ? -0.435 2.914 -14.461 1.00 90.81 90 ARG A C 1
ATOM 664 O O . ARG A 1 90 ? 0.045 3.155 -15.563 1.00 90.81 90 ARG A O 1
ATOM 671 N N . TRP A 1 91 ? 0.208 2.193 -13.537 1.00 92.12 91 TRP A N 1
ATOM 672 C CA . TRP A 1 91 ? 1.548 1.623 -13.746 1.00 92.12 91 TRP A CA 1
ATOM 673 C C . TRP A 1 91 ? 1.605 0.614 -14.891 1.00 92.12 91 TRP A C 1
ATOM 675 O O . TRP A 1 91 ? 2.610 0.532 -15.584 1.00 92.12 91 TRP A O 1
ATOM 685 N N . ARG A 1 92 ? 0.519 -0.127 -15.132 1.00 90.88 92 ARG A N 1
ATOM 686 C CA . ARG A 1 92 ? 0.426 -1.054 -16.270 1.00 90.88 92 ARG A CA 1
ATOM 687 C C . ARG A 1 92 ? 0.256 -0.350 -17.618 1.00 90.88 92 ARG A C 1
ATOM 689 O O . ARG A 1 92 ? 0.266 -1.023 -18.643 1.00 90.88 92 ARG A O 1
ATOM 696 N N . GLY A 1 93 ? 0.039 0.968 -17.634 1.00 81.44 93 GLY A N 1
ATOM 697 C CA . GLY A 1 93 ? -0.164 1.733 -18.863 1.00 81.44 93 GLY A CA 1
ATOM 698 C C . GLY A 1 93 ? -1.450 1.378 -19.617 1.00 81.44 93 GLY A C 1
ATOM 699 O O . GLY A 1 93 ? -1.578 1.719 -20.792 1.00 81.44 93 GLY A O 1
ATOM 700 N N . VAL A 1 94 ? -2.416 0.701 -18.980 1.00 58.44 94 VAL A N 1
ATOM 701 C CA . VAL A 1 94 ? -3.658 0.282 -19.649 1.00 58.44 94 VAL A CA 1
ATOM 702 C C . VAL A 1 94 ? -4.640 1.451 -19.691 1.00 58.44 94 VAL A C 1
ATOM 704 O O . VAL A 1 94 ? -5.587 1.535 -18.917 1.00 58.44 94 VAL A O 1
ATOM 707 N N . GLY A 1 95 ? -4.413 2.362 -20.629 1.00 52.09 95 GLY A N 1
ATOM 708 C CA . GLY A 1 95 ? -5.481 3.121 -21.259 1.00 52.09 95 GLY A CA 1
ATOM 709 C C . GLY A 1 95 ? -5.760 2.467 -22.601 1.00 52.09 95 GLY A C 1
ATOM 710 O O . GLY A 1 95 ? -5.166 2.865 -23.598 1.00 52.09 95 GLY A O 1
ATOM 711 N N . VAL A 1 96 ? -6.612 1.437 -22.650 1.00 51.62 96 VAL A N 1
ATOM 712 C CA . VAL A 1 96 ? -7.151 1.029 -23.954 1.00 51.62 96 VAL A CA 1
ATOM 713 C C . VAL A 1 96 ? -7.851 2.252 -24.532 1.00 51.62 96 VAL A C 1
ATOM 715 O O . VAL A 1 96 ? -8.744 2.818 -23.897 1.00 51.62 96 VAL A O 1
ATOM 718 N N . ALA A 1 97 ? -7.406 2.709 -25.703 1.00 58.41 97 ALA A N 1
ATOM 719 C CA . ALA A 1 97 ? -8.153 3.711 -26.439 1.00 58.41 97 ALA A CA 1
ATOM 720 C C . ALA A 1 97 ? -9.581 3.179 -26.587 1.00 58.41 97 ALA A C 1
ATOM 722 O O . ALA A 1 97 ? -9.775 2.040 -27.020 1.00 58.41 97 ALA A O 1
ATOM 723 N N . PHE A 1 98 ? -10.576 3.969 -26.176 1.00 53.22 98 PHE A N 1
ATOM 724 C CA . PHE A 1 98 ? -11.961 3.594 -26.422 1.00 53.22 98 PHE A CA 1
ATOM 725 C C . PHE A 1 98 ? -12.117 3.327 -27.925 1.00 53.22 98 PHE A C 1
ATOM 727 O O . PHE A 1 98 ? -11.675 4.166 -28.725 1.00 53.22 98 PHE A O 1
ATOM 734 N N . PRO A 1 99 ? -12.720 2.193 -28.323 1.00 66.38 99 PRO A N 1
ATOM 735 C CA . PRO A 1 99 ? -13.000 1.921 -29.726 1.00 66.38 99 PRO A CA 1
ATOM 736 C C . PRO A 1 99 ? -13.672 3.141 -30.380 1.00 66.38 99 PRO A C 1
ATOM 738 O O . PRO A 1 99 ? -14.646 3.671 -29.846 1.00 66.38 99 PRO A O 1
ATOM 741 N N . GLY A 1 100 ? -13.110 3.634 -31.490 1.00 62.75 100 GLY A N 1
ATOM 742 C CA . GLY A 1 100 ? -13.595 4.819 -32.217 1.00 62.75 100 GLY A CA 1
ATOM 743 C C . GLY A 1 100 ? -12.954 6.176 -31.859 1.00 62.75 100 GLY A C 1
ATOM 744 O O . GLY A 1 100 ? -13.276 7.179 -32.502 1.00 62.75 100 GLY A O 1
ATOM 745 N N . LEU A 1 101 ? -12.043 6.265 -30.875 1.00 61.41 101 LEU A N 1
ATOM 746 C CA . LEU A 1 101 ? -11.280 7.505 -30.610 1.00 61.41 101 LEU A CA 1
ATOM 747 C C . LEU A 1 101 ? -9.973 7.600 -31.407 1.00 61.41 101 LEU A C 1
ATOM 749 O O . LEU A 1 101 ? -9.632 8.686 -31.875 1.00 61.41 101 LEU A O 1
ATOM 753 N N . THR A 1 102 ? -9.281 6.482 -31.621 1.00 61.88 102 THR A N 1
ATOM 754 C CA . THR A 1 102 ? -8.032 6.421 -32.401 1.00 61.88 102 THR A CA 1
ATOM 755 C C . THR A 1 102 ? -8.259 6.848 -33.859 1.00 61.88 102 THR A C 1
ATOM 757 O O . THR A 1 102 ? -7.510 7.656 -34.399 1.00 61.88 102 THR A O 1
ATOM 760 N N . GLU A 1 103 ? -9.381 6.421 -34.447 1.00 63.09 103 GLU A N 1
ATOM 761 C CA . GLU A 1 103 ? -9.770 6.688 -35.843 1.00 63.09 103 GLU A CA 1
ATOM 762 C C . GLU A 1 103 ? -10.082 8.172 -36.134 1.00 63.09 103 GLU A C 1
ATOM 764 O O . GLU A 1 103 ? -9.975 8.628 -37.274 1.00 63.09 103 GLU A O 1
ATOM 769 N N . ARG A 1 104 ? -10.478 8.961 -35.120 1.00 60.03 104 ARG A N 1
ATOM 770 C CA . ARG A 1 104 ? -10.709 10.412 -35.279 1.00 60.03 104 ARG A CA 1
ATOM 771 C C . ARG A 1 104 ? -9.420 11.226 -35.221 1.00 60.03 104 ARG A C 1
ATOM 773 O O . ARG A 1 104 ? -9.350 12.262 -35.878 1.00 60.03 104 ARG A O 1
ATOM 780 N N . GLY A 1 105 ? -8.419 10.765 -34.470 1.00 59.84 105 GLY A N 1
ATOM 781 C CA . GLY A 1 105 ? -7.107 11.412 -34.409 1.00 59.84 105 GLY A CA 1
ATOM 782 C C . GLY A 1 105 ? -6.372 11.351 -35.749 1.00 59.84 105 GLY A C 1
ATOM 783 O O . GLY A 1 105 ? -5.812 12.349 -36.190 1.00 59.84 105 GLY A O 1
ATOM 784 N N . GLU A 1 106 ? -6.458 10.215 -36.444 1.00 59.53 106 GLU A N 1
ATOM 785 C CA . GLU A 1 106 ? -5.830 10.018 -37.759 1.00 59.53 106 GLU A CA 1
ATOM 786 C C . GLU A 1 106 ? -6.465 10.879 -38.864 1.00 59.53 106 GLU A C 1
ATOM 788 O O . GLU A 1 106 ? -5.749 11.448 -39.689 1.00 59.53 106 GLU A O 1
ATOM 793 N N . ARG A 1 107 ? -7.795 11.055 -38.850 1.00 57.66 107 ARG A N 1
ATOM 794 C CA . ARG A 1 107 ? -8.502 11.922 -39.816 1.00 57.66 107 ARG A CA 1
ATOM 795 C C . ARG A 1 107 ? -8.237 13.415 -39.616 1.00 57.66 107 ARG A C 1
ATOM 797 O O . ARG A 1 107 ? -8.330 14.171 -40.574 1.00 57.66 107 ARG A O 1
ATOM 804 N N . ALA A 1 108 ? -7.925 13.850 -38.396 1.00 55.56 108 ALA A N 1
ATOM 805 C CA . ALA A 1 108 ? -7.637 15.255 -38.105 1.00 55.56 108 ALA A CA 1
ATOM 806 C C . ALA A 1 108 ? -6.211 15.676 -38.513 1.00 55.56 108 ALA A C 1
ATOM 808 O O . ALA A 1 108 ? -5.979 16.853 -38.757 1.00 55.56 108 ALA A O 1
ATOM 809 N N . GLY A 1 109 ? -5.266 14.731 -38.605 1.00 51.56 109 GLY A N 1
ATOM 810 C CA . GLY A 1 109 ? -3.888 14.992 -39.044 1.00 51.56 109 GLY A CA 1
ATOM 811 C C . GLY A 1 109 ? -3.682 15.001 -40.564 1.00 51.56 109 GLY A C 1
ATOM 812 O O . GLY A 1 109 ? -2.573 15.254 -41.020 1.00 51.56 109 GLY A O 1
ATOM 813 N N . THR A 1 110 ? -4.725 14.699 -41.343 1.00 53.69 110 THR A N 1
ATOM 814 C CA . THR A 1 110 ? -4.696 14.633 -42.818 1.00 53.69 110 THR A CA 1
ATOM 815 C C . THR A 1 110 ? -5.442 15.788 -43.506 1.00 53.69 110 THR A C 1
ATOM 817 O O . THR A 1 110 ? -5.709 15.706 -44.704 1.00 53.69 110 THR A O 1
ATOM 820 N N . SER A 1 111 ? -5.779 16.864 -42.781 1.00 44.00 111 SER A N 1
ATOM 821 C CA . SER A 1 111 ? -6.357 18.110 -43.328 1.00 44.00 111 SER A CA 1
ATOM 822 C C . SER A 1 111 ? -5.397 19.287 -43.245 1.00 44.00 111 SER A C 1
ATOM 824 O O . SER A 1 111 ? -4.622 19.343 -42.266 1.00 44.00 111 SER A O 1
#

Radius of gyration: 18.68 Å; chains: 1; bounding box: 36×29×65 Å

Organism: NCBI:txid66430

InterPro domains:
  IPR009078 Ferritin-like superfamily [SSF47240] (2-103)
  IPR012347 Ferritin-like [G3DSA:1.20.1260.10] (1-96)
  IPR029447 Domain of unknown function DUF4439 [PF14530] (2-103)

Foldseek 3Di:
DVVVVVVVVVVVVLVVVCVVCVVVVHHDDDDDPDDDQPDDDDDDLSVLVSLLVVLVVQLVVLVVQLVVDDDPSNVVSVVSNVVSNVRSCVSVVPPPPDPPPVVVVVVVVVD

Sequence (111 aa):
AEAREAYGGHLARRDALARTVRELGGSPRPAEAAYALPFEVRGPADAERLAAEIEDRVAGAYSDLVRAADGRLRREAADALSAAALRAARWRGVGVAFPGLTERGERAGTS

pLDDT: mean 88.74, std 14.57, range [44.0, 98.56]

Secondary structure (DSSP, 8-state):
-HHHHHHHHHHHHHHHHHHHHHHTT--PPPPPS----SS---SHHHHHHHHHHHHHHHHHHHHHHHHH--HHHHHHHHHHHHHHHHHHHHHTT--PPPTTTHHHHHHHTT-